Protein AF-A0A8T3M5Z3-F1 (afdb_monomer_lite)

Radius of gyration: 19.84 Å; chains: 1; bounding box: 44×37×46 Å

Secondary structure (DSSP, 8-state):
-HHHHHHHHHHHHHHHHH---SSHHHHHHHHHS-HHHHHHHHHHHHHHHHHHHHHHHHHHHHHHHHHH--BTTB-GGGSBPTTSSSBHHHHHHHHHHHHHHHHHHH-HHHHHHHHHHHHHHHHHH-

Structure (mmCIF, N/CA/C/O backbone):
data_AF-A0A8T3M5Z3-F1
#
_entry.id   AF-A0A8T3M5Z3-F1
#
loop_
_atom_site.group_PDB
_atom_site.id
_atom_site.type_symbol
_atom_site.label_atom_id
_atom_site.label_alt_id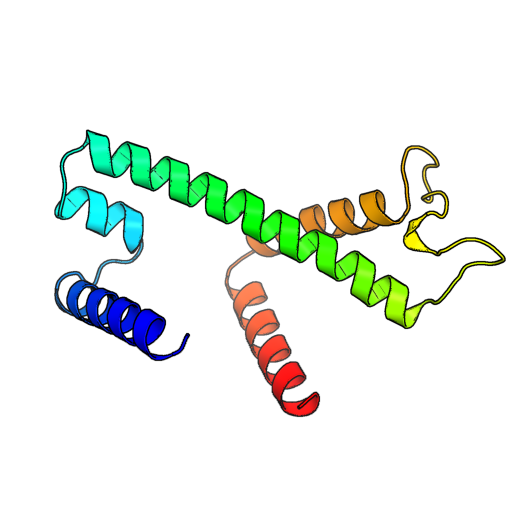
_atom_site.label_comp_id
_atom_site.label_asym_id
_atom_site.label_entity_id
_atom_site.label_seq_id
_atom_site.pdbx_PDB_ins_code
_atom_site.Cartn_x
_atom_site.Cartn_y
_atom_site.Cartn_z
_atom_site.occupancy
_atom_site.B_iso_or_equiv
_atom_site.auth_seq_id
_atom_site.auth_comp_id
_atom_site.auth_asym_id
_atom_site.auth_atom_id
_atom_site.pdbx_PDB_model_num
ATOM 1 N N . MET A 1 1 ? 10.457 -9.638 18.633 1.00 71.62 1 MET A N 1
ATOM 2 C CA . MET A 1 1 ? 9.365 -9.028 17.837 1.00 71.62 1 MET A CA 1
ATOM 3 C C . MET A 1 1 ? 8.010 -9.698 18.082 1.00 71.62 1 MET A C 1
ATOM 5 O O . MET A 1 1 ? 7.036 -8.977 18.241 1.00 71.62 1 MET A O 1
ATOM 9 N N . ILE A 1 2 ? 7.948 -11.029 18.227 1.00 87.19 2 ILE A N 1
ATOM 10 C CA . ILE A 1 2 ? 6.692 -11.786 18.415 1.00 87.19 2 ILE A CA 1
ATOM 11 C C . ILE A 1 2 ? 5.910 -11.376 19.676 1.00 87.19 2 ILE A C 1
ATOM 13 O O . ILE A 1 2 ? 4.720 -11.114 19.582 1.00 87.19 2 ILE A O 1
ATOM 17 N N . LEU A 1 3 ? 6.571 -11.242 20.834 1.00 89.75 3 LEU A N 1
ATOM 18 C CA . LEU A 1 3 ? 5.881 -10.977 22.109 1.00 89.75 3 LEU A CA 1
ATOM 19 C C . LEU A 1 3 ? 5.140 -9.625 22.141 1.00 89.75 3 LEU A C 1
ATOM 21 O O . LEU A 1 3 ? 4.066 -9.509 22.716 1.00 89.75 3 LEU A O 1
ATOM 25 N N . GLY A 1 4 ? 5.705 -8.594 21.507 1.00 87.75 4 GLY A N 1
ATOM 26 C CA . GLY A 1 4 ? 5.062 -7.280 21.423 1.00 87.75 4 GLY A CA 1
ATOM 27 C C . GLY A 1 4 ? 3.856 -7.287 20.481 1.00 87.75 4 GLY A C 1
ATOM 28 O O . GLY A 1 4 ? 2.810 -6.740 20.815 1.00 87.75 4 GLY A O 1
ATOM 29 N N . GLN A 1 5 ? 3.976 -7.952 19.328 1.00 89.75 5 GLN A N 1
ATOM 30 C CA . GLN A 1 5 ? 2.879 -8.074 18.365 1.00 89.75 5 GLN A CA 1
ATOM 31 C C . GLN A 1 5 ? 1.726 -8.924 18.908 1.00 89.75 5 GLN A C 1
ATOM 33 O O . GLN A 1 5 ? 0.571 -8.580 18.675 1.00 89.75 5 GLN A O 1
ATOM 38 N N . THR A 1 6 ? 2.011 -9.982 19.674 1.00 91.38 6 THR A N 1
ATOM 39 C CA . THR A 1 6 ? 0.962 -10.795 20.304 1.00 91.38 6 THR A CA 1
ATOM 40 C C . THR A 1 6 ? 0.211 -10.025 21.383 1.00 91.38 6 THR A C 1
ATOM 42 O O . THR A 1 6 ? -1.011 -10.116 21.430 1.00 91.38 6 THR A O 1
ATOM 45 N N . ILE A 1 7 ? 0.891 -9.211 22.199 1.00 92.75 7 ILE A N 1
ATOM 46 C CA . ILE A 1 7 ? 0.218 -8.333 23.173 1.00 92.75 7 ILE A CA 1
ATOM 47 C C . ILE A 1 7 ? -0.705 -7.339 22.455 1.00 92.75 7 ILE A C 1
ATOM 49 O O . ILE A 1 7 ? -1.861 -7.188 22.841 1.00 92.75 7 ILE A O 1
ATOM 53 N N . VAL A 1 8 ? -0.233 -6.707 21.374 1.00 87.88 8 VAL A N 1
ATOM 54 C CA . VAL A 1 8 ? -1.066 -5.806 20.557 1.00 87.88 8 VAL A CA 1
ATOM 55 C C . VAL A 1 8 ? -2.265 -6.554 19.958 1.00 87.88 8 VAL A C 1
ATOM 57 O O . VAL A 1 8 ? -3.385 -6.049 20.004 1.00 87.88 8 VAL A O 1
ATOM 60 N N . ALA A 1 9 ? -2.063 -7.773 19.453 1.00 87.75 9 ALA A N 1
ATOM 61 C CA . ALA A 1 9 ? -3.136 -8.603 18.912 1.00 87.75 9 ALA A CA 1
ATOM 62 C C . ALA A 1 9 ? -4.194 -8.967 19.969 1.00 87.75 9 ALA A C 1
ATOM 64 O O . ALA A 1 9 ? -5.383 -8.935 19.662 1.00 87.75 9 ALA A O 1
ATOM 65 N N . LEU A 1 10 ? -3.787 -9.253 21.212 1.00 88.81 10 LEU A N 1
ATOM 66 C CA . LEU A 1 10 ? -4.710 -9.529 22.319 1.00 88.81 10 LEU A CA 1
ATOM 67 C C . LEU A 1 10 ? -5.588 -8.315 22.651 1.00 88.81 10 LEU A C 1
ATOM 69 O O . LEU A 1 10 ? -6.797 -8.468 22.800 1.00 88.81 10 LEU A O 1
ATOM 73 N N . VAL A 1 11 ? -5.012 -7.109 22.676 1.00 86.00 11 VAL A N 1
ATOM 74 C CA . VAL A 1 11 ? -5.774 -5.863 22.886 1.00 86.00 11 VAL A CA 1
ATOM 75 C C . VAL A 1 11 ? -6.818 -5.664 21.782 1.00 86.00 11 VAL A C 1
ATOM 77 O O . VAL A 1 11 ? -7.970 -5.323 22.054 1.00 86.00 11 VAL A O 1
ATOM 80 N N . PHE A 1 12 ? -6.443 -5.909 20.524 1.00 82.88 12 PHE A N 1
ATOM 81 C CA . PHE A 1 12 ? -7.383 -5.836 19.404 1.00 82.88 12 PHE A CA 1
ATOM 82 C C . PHE A 1 12 ? -8.469 -6.917 19.463 1.00 82.88 12 PHE A C 1
ATOM 84 O O . PHE A 1 12 ? -9.616 -6.633 19.115 1.00 82.88 12 PHE A O 1
ATOM 91 N N . ALA A 1 13 ? -8.137 -8.126 19.923 1.00 84.69 13 ALA A N 1
ATOM 92 C CA . ALA A 1 13 ? -9.100 -9.208 20.106 1.00 84.69 13 ALA A CA 1
ATOM 93 C C . ALA A 1 13 ? -10.151 -8.870 21.180 1.00 84.69 13 ALA A C 1
ATOM 95 O O . ALA A 1 13 ? -11.338 -9.120 20.977 1.00 84.69 13 ALA A O 1
ATOM 96 N N . GLU A 1 14 ? -9.737 -8.243 22.284 1.00 85.06 14 GLU A N 1
ATOM 97 C CA . GLU A 1 14 ? -10.639 -7.765 23.339 1.00 85.06 14 GLU A CA 1
ATOM 98 C C . GLU A 1 14 ? -11.547 -6.625 22.848 1.00 85.06 14 GLU A C 1
ATOM 100 O O . GLU A 1 14 ? -12.756 -6.635 23.067 1.00 85.06 14 GLU A O 1
ATOM 105 N N . LEU A 1 15 ? -11.006 -5.664 22.096 1.00 77.69 15 LEU A N 1
ATOM 106 C CA . LEU A 1 15 ? -11.812 -4.591 21.500 1.00 77.69 15 LEU A CA 1
ATOM 107 C C . LEU A 1 15 ? -12.851 -5.123 20.498 1.00 77.69 15 LEU A C 1
ATOM 109 O O . LEU A 1 15 ? -13.990 -4.647 20.473 1.00 77.69 15 LEU A O 1
ATOM 113 N N . ALA A 1 16 ? -12.475 -6.116 19.689 1.00 78.12 16 ALA A N 1
ATOM 114 C CA . ALA A 1 16 ? -13.356 -6.720 18.694 1.00 78.12 16 ALA A CA 1
ATOM 115 C C . ALA A 1 16 ? -14.521 -7.507 19.322 1.00 78.12 16 ALA A C 1
ATOM 117 O O . ALA A 1 16 ? -15.610 -7.522 18.745 1.00 78.12 16 ALA A O 1
ATOM 118 N N . SER A 1 17 ? -14.328 -8.119 20.497 1.00 79.44 17 SER A N 1
ATOM 119 C CA . SER A 1 17 ? -15.393 -8.852 21.200 1.00 79.44 17 SER A CA 1
ATOM 120 C C . SER A 1 17 ? -16.462 -7.919 21.784 1.00 79.44 17 SER A C 1
ATOM 122 O O . SER A 1 17 ? -17.643 -8.265 21.795 1.00 79.44 17 SER A O 1
ATOM 124 N N . HIS A 1 18 ? -16.072 -6.713 22.208 1.00 74.88 18 HIS A N 1
ATOM 125 C CA . HIS A 1 18 ? -16.980 -5.719 22.786 1.00 74.88 18 HIS A CA 1
ATOM 126 C C . HIS A 1 18 ? -17.674 -4.818 21.750 1.00 74.88 18 HIS A C 1
ATOM 128 O O . HIS A 1 18 ? -18.792 -4.355 21.990 1.00 74.88 18 HIS A O 1
ATOM 134 N N . PHE A 1 19 ? -17.048 -4.554 20.598 1.00 68.50 19 PHE A N 1
ATOM 135 C CA . PHE A 1 19 ? -17.579 -3.635 19.584 1.00 68.50 19 PHE A CA 1
ATOM 136 C C . PHE A 1 19 ? -17.616 -4.265 18.181 1.00 68.50 19 PHE A C 1
ATOM 138 O O . PHE A 1 19 ? -16.774 -3.924 17.341 1.00 68.50 19 PHE A O 1
ATOM 145 N N . PRO A 1 20 ? -18.629 -5.103 17.869 1.00 60.47 20 PRO A N 1
ATOM 146 C CA . PRO A 1 20 ? -18.789 -5.731 16.557 1.00 60.47 20 PRO A CA 1
ATOM 147 C C . PRO A 1 20 ? -19.339 -4.728 15.525 1.00 60.47 20 PRO A C 1
ATOM 149 O O . PRO A 1 20 ? -20.462 -4.846 15.040 1.00 60.47 20 PRO A O 1
ATOM 152 N N . VAL A 1 21 ? -18.572 -3.678 15.219 1.00 58.75 21 VAL A N 1
ATOM 153 C CA . VAL A 1 21 ? -18.943 -2.624 14.263 1.00 58.75 21 VAL A CA 1
ATOM 154 C C . VAL A 1 21 ? -17.833 -2.457 13.229 1.00 58.75 21 VAL A C 1
ATOM 156 O O . VAL A 1 21 ? -16.669 -2.267 13.578 1.00 58.75 21 VAL A O 1
ATOM 159 N N . ALA A 1 22 ? -18.197 -2.497 11.945 1.00 51.09 22 ALA A N 1
ATOM 160 C CA . ALA A 1 22 ? -17.284 -2.229 10.836 1.00 51.09 22 ALA A CA 1
ATOM 161 C C . ALA A 1 22 ? -16.814 -0.755 10.847 1.00 51.09 22 ALA A C 1
ATOM 163 O O . ALA A 1 22 ? -17.618 0.158 11.037 1.00 51.09 22 ALA A O 1
ATOM 164 N N . GLY A 1 23 ? -15.508 -0.524 10.651 1.00 55.38 23 GLY A N 1
ATOM 165 C CA . GLY A 1 23 ? -14.851 0.794 10.785 1.00 55.38 23 GLY A CA 1
ATOM 166 C C . GLY A 1 23 ? -13.814 0.894 11.919 1.00 55.38 23 GLY A C 1
ATOM 167 O O . GLY A 1 23 ? -13.438 2.008 12.293 1.00 55.38 23 GLY A O 1
ATOM 168 N N . SER A 1 24 ? -13.416 -0.272 12.455 1.00 63.09 24 SER A N 1
ATOM 169 C CA . SER A 1 24 ? -12.545 -0.550 13.613 1.00 63.09 24 SER A CA 1
ATOM 170 C C . SER A 1 24 ? -12.003 0.680 14.347 1.00 63.09 24 SER A C 1
ATOM 172 O O . SER A 1 24 ? -12.618 1.151 15.295 1.00 63.09 24 SER A O 1
ATOM 174 N N . ILE A 1 25 ? -10.883 1.249 13.914 1.00 62.50 25 ILE A N 1
ATOM 175 C CA . ILE A 1 25 ? -10.096 2.179 14.732 1.00 62.50 25 ILE A CA 1
ATOM 176 C C . ILE A 1 25 ? -10.815 3.517 14.955 1.00 62.50 25 ILE A C 1
ATOM 178 O O . ILE A 1 25 ? -10.826 4.023 16.077 1.00 62.50 25 ILE A O 1
ATOM 182 N N . TYR A 1 26 ? -11.465 4.083 13.933 1.00 61.38 26 TYR A N 1
ATOM 183 C CA . TYR A 1 26 ? -12.153 5.374 14.072 1.00 61.38 26 TYR A CA 1
ATOM 184 C C . TYR A 1 26 ? -13.428 5.252 14.916 1.00 61.38 26 TYR A C 1
ATOM 186 O O . TYR A 1 26 ? -13.695 6.083 15.786 1.00 61.38 26 TYR A O 1
ATOM 194 N N . GLN A 1 27 ? -14.209 4.192 14.694 1.00 61.03 27 GLN A N 1
ATOM 195 C CA . GLN A 1 27 ? -15.444 3.955 15.444 1.00 61.03 27 GLN A CA 1
ATOM 196 C C . GLN A 1 27 ? -15.162 3.562 16.899 1.00 61.03 27 GLN A C 1
ATOM 198 O O . GLN A 1 27 ? -15.861 4.029 17.799 1.00 61.03 27 GLN A O 1
ATOM 203 N N . TRP A 1 28 ? -14.120 2.765 17.153 1.00 65.44 28 TRP A N 1
ATOM 204 C CA . TRP A 1 28 ? -13.702 2.415 18.510 1.00 65.44 28 TRP A CA 1
ATOM 205 C C . TRP A 1 28 ? -13.098 3.616 19.235 1.00 65.44 28 TRP A C 1
ATOM 207 O O . TRP A 1 28 ? -13.489 3.882 20.366 1.00 65.44 28 TRP A O 1
ATOM 217 N N . SER A 1 29 ? -12.250 4.420 18.581 1.00 62.53 29 SER A N 1
ATOM 218 C CA . SER A 1 29 ? -11.695 5.641 19.185 1.00 62.53 29 SER A CA 1
ATOM 219 C C . SER A 1 29 ? -12.786 6.653 19.546 1.00 62.53 29 SER A C 1
ATOM 221 O O . SER A 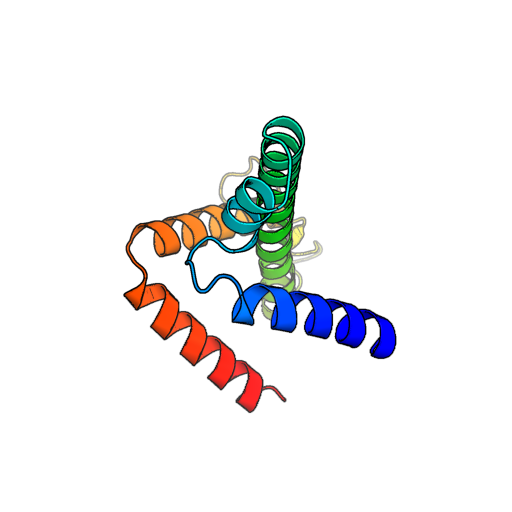1 29 ? -12.767 7.220 20.635 1.00 62.53 29 SER A O 1
ATOM 223 N N . LYS A 1 30 ? -13.799 6.827 18.689 1.00 62.31 30 LYS A N 1
ATOM 224 C CA . LYS A 1 30 ? -14.932 7.718 18.974 1.00 62.31 30 LYS A CA 1
ATOM 225 C C . LYS A 1 30 ? -15.811 7.233 20.136 1.00 62.31 30 LYS A C 1
ATOM 227 O O . LYS A 1 30 ? -16.439 8.061 20.787 1.00 62.31 30 LYS A O 1
ATOM 232 N N . ARG A 1 31 ? -15.893 5.918 20.376 1.00 64.38 31 ARG A N 1
ATOM 233 C CA . ARG A 1 31 ? -16.685 5.325 21.473 1.00 64.38 31 ARG A CA 1
ATOM 234 C C . ARG A 1 31 ? -15.916 5.225 22.789 1.00 64.38 31 ARG A C 1
ATOM 236 O O . ARG A 1 31 ? -16.524 5.349 23.843 1.00 64.38 31 ARG A O 1
ATOM 243 N N . LEU A 1 32 ? -14.608 4.999 22.721 1.00 63.38 32 LEU A N 1
ATOM 244 C CA . LEU A 1 32 ? -13.737 4.798 23.880 1.00 63.38 32 LEU A CA 1
ATOM 245 C C . LEU A 1 32 ? -13.090 6.107 24.368 1.00 63.38 32 LEU A C 1
ATOM 247 O O . LEU A 1 32 ? -12.523 6.145 25.455 1.00 63.38 32 LEU A O 1
ATOM 251 N N . SER A 1 33 ? -13.141 7.177 23.567 1.00 65.19 33 SER A N 1
ATOM 252 C CA . SER A 1 33 ? -12.415 8.421 23.823 1.00 65.19 33 SER A CA 1
ATOM 253 C C . SER A 1 33 ? -13.226 9.692 23.548 1.00 65.19 33 SER A C 1
ATOM 255 O O . SER A 1 33 ? -14.333 9.666 23.013 1.00 65.19 33 SER A O 1
ATOM 257 N N . ASN A 1 34 ? -12.636 10.840 23.893 1.00 69.69 34 ASN A N 1
ATOM 258 C CA . ASN A 1 34 ? -13.174 12.166 23.605 1.00 69.69 34 ASN A CA 1
ATOM 259 C C . ASN A 1 34 ? -13.067 12.511 22.110 1.00 69.69 34 ASN A C 1
ATOM 261 O O . ASN A 1 34 ? -12.132 12.103 21.417 1.00 69.69 34 ASN A O 1
ATOM 265 N N . ARG A 1 35 ? -13.988 13.358 21.625 1.00 69.56 35 ARG A N 1
ATOM 266 C CA . ARG A 1 35 ? -14.085 13.807 20.218 1.00 69.56 35 ARG A CA 1
ATOM 267 C C . ARG A 1 35 ? -12.749 14.289 19.630 1.00 69.56 35 ARG A C 1
ATOM 269 O O . ARG A 1 35 ? -12.485 14.056 18.455 1.00 69.56 35 ARG A O 1
ATOM 276 N N . THR A 1 36 ? -11.907 14.918 20.448 1.00 76.31 36 THR A N 1
ATOM 277 C CA . THR A 1 36 ? -10.575 15.410 20.069 1.00 76.31 36 THR A CA 1
ATOM 278 C C . THR A 1 36 ? -9.602 14.278 19.730 1.00 76.31 36 THR A C 1
ATOM 280 O O . THR A 1 36 ? -8.923 14.339 18.711 1.00 76.31 36 THR A O 1
ATOM 283 N N . LEU A 1 37 ? -9.559 13.210 20.531 1.00 73.00 37 LEU A N 1
ATOM 284 C CA . LEU A 1 37 ? -8.669 12.069 20.289 1.00 73.00 37 LEU A CA 1
ATOM 285 C C . LEU A 1 37 ? -9.146 11.224 19.098 1.00 73.00 37 LEU A C 1
ATOM 287 O O . LEU A 1 37 ? -8.323 10.775 18.303 1.00 73.00 37 LEU A O 1
ATOM 291 N N . GLY A 1 38 ? -10.462 11.100 18.895 1.00 72.44 38 GLY A N 1
ATOM 292 C CA . GLY A 1 38 ? -11.033 10.501 17.679 1.00 72.44 38 GLY A CA 1
ATOM 293 C C . GLY A 1 38 ? -10.664 11.253 16.390 1.00 72.44 38 GLY A C 1
ATOM 294 O O . GLY A 1 38 ? -10.486 10.650 15.335 1.00 72.44 38 GLY A O 1
ATOM 295 N N . TRP A 1 39 ? -10.506 12.577 16.467 1.00 76.62 39 TRP A N 1
ATOM 296 C CA . TRP A 1 39 ? -10.062 13.396 15.338 1.00 76.62 39 TRP A CA 1
ATOM 297 C C . TRP A 1 39 ? -8.580 13.188 15.016 1.00 76.62 39 TRP A C 1
ATOM 299 O O . TRP A 1 39 ? -8.237 12.923 13.865 1.00 76.62 39 TRP A O 1
ATOM 309 N N . PHE A 1 40 ? -7.705 13.245 16.026 1.00 82.44 40 PHE A N 1
ATOM 310 C CA . PHE A 1 40 ? -6.273 13.004 15.827 1.00 82.44 40 PHE A CA 1
ATOM 311 C C . PHE A 1 40 ? -6.000 11.591 15.310 1.00 82.44 40 PHE A C 1
ATOM 313 O O . PHE A 1 40 ? -5.269 11.429 14.337 1.00 82.44 40 PHE A O 1
ATOM 320 N N . THR A 1 41 ? -6.624 10.572 15.903 1.00 80.50 41 THR A N 1
ATOM 321 C CA . THR A 1 41 ? -6.473 9.180 15.448 1.00 80.50 41 THR A CA 1
ATOM 322 C C . THR A 1 41 ? -6.936 8.988 14.006 1.00 80.50 41 THR A C 1
ATOM 324 O O . THR A 1 41 ? -6.260 8.292 13.254 1.00 80.50 41 THR A O 1
ATOM 327 N N . GLY A 1 42 ? -8.020 9.649 13.584 1.00 80.00 42 GLY A N 1
ATOM 328 C CA . GLY A 1 42 ? -8.467 9.648 12.189 1.00 80.00 42 GLY A CA 1
ATOM 329 C C . GLY A 1 42 ? -7.421 10.218 11.224 1.00 80.00 42 GLY A C 1
ATOM 330 O O . GLY A 1 42 ? -7.138 9.600 10.199 1.00 80.00 42 GLY A O 1
ATOM 331 N N . TRP A 1 43 ? -6.796 11.347 11.569 1.00 85.81 43 TRP A N 1
ATOM 332 C CA . TRP A 1 43 ? -5.734 11.942 10.748 1.00 85.81 43 TRP A CA 1
ATOM 333 C C . TRP A 1 43 ? -4.479 11.083 10.677 1.00 85.81 43 TRP A C 1
ATOM 335 O O . TRP A 1 43 ? -3.943 10.882 9.589 1.00 85.81 43 TRP A O 1
ATOM 345 N N . PHE A 1 44 ? -4.023 10.548 11.811 1.00 87.69 44 PHE A N 1
ATOM 346 C CA . PHE A 1 44 ? -2.882 9.634 11.822 1.00 87.69 44 PHE A CA 1
ATOM 347 C C . PHE A 1 44 ? -3.168 8.377 11.006 1.00 87.69 44 PHE A C 1
ATOM 349 O O . PHE A 1 44 ? -2.311 7.946 10.243 1.00 87.69 44 PHE A O 1
ATOM 356 N N . TYR A 1 45 ? -4.379 7.825 11.110 1.00 85.25 45 TYR A N 1
ATOM 357 C CA . TYR A 1 45 ? -4.784 6.673 10.314 1.00 85.25 45 TYR A CA 1
ATOM 358 C C . TYR A 1 45 ? -4.789 6.987 8.814 1.00 85.25 45 TYR A C 1
ATOM 360 O O . TYR A 1 45 ? -4.266 6.204 8.027 1.00 85.25 45 TYR A O 1
ATOM 368 N N . PHE A 1 46 ? -5.318 8.148 8.416 1.00 87.25 46 PHE A N 1
ATOM 369 C CA . PHE A 1 46 ? -5.300 8.591 7.023 1.00 87.25 46 PHE A CA 1
ATOM 370 C C . PHE A 1 46 ? -3.870 8.702 6.478 1.00 87.25 46 PHE A C 1
ATOM 372 O O . PHE A 1 46 ? -3.554 8.091 5.461 1.00 87.25 46 PHE A O 1
ATOM 379 N N . TRP A 1 47 ? -2.984 9.417 7.176 1.00 92.06 47 TRP A N 1
ATOM 380 C CA . TRP A 1 47 ? -1.593 9.576 6.744 1.00 92.06 47 TRP A CA 1
ATOM 381 C C . TRP A 1 47 ? -0.822 8.260 6.735 1.00 92.06 47 TRP A C 1
ATOM 383 O O . TRP A 1 47 ? -0.069 8.011 5.797 1.00 92.06 47 TRP A O 1
ATOM 393 N N . ALA A 1 48 ? -1.041 7.401 7.732 1.00 90.88 48 ALA A N 1
ATOM 394 C CA . ALA A 1 48 ? -0.452 6.069 7.755 1.00 90.88 48 ALA A CA 1
ATOM 395 C C . ALA A 1 48 ? -0.845 5.284 6.497 1.00 90.88 48 ALA A C 1
ATOM 397 O O . ALA A 1 48 ? 0.030 4.756 5.821 1.00 90.88 48 ALA A O 1
ATOM 398 N N . GLN A 1 49 ? -2.128 5.290 6.124 1.00 88.62 49 GLN A N 1
ATOM 399 C CA . GLN A 1 49 ? -2.600 4.626 4.906 1.00 88.62 49 GLN A CA 1
ATOM 400 C C . GLN A 1 49 ? -1.996 5.229 3.632 1.00 88.62 49 GLN A C 1
ATOM 402 O O . GLN A 1 49 ? -1.552 4.483 2.763 1.00 88.62 49 GLN A O 1
ATOM 407 N N . VAL A 1 50 ? -1.912 6.560 3.527 1.00 91.56 50 VAL A N 1
ATOM 408 C CA . VAL A 1 50 ? -1.275 7.231 2.376 1.00 91.56 50 VAL A CA 1
ATOM 409 C C . VAL A 1 50 ? 0.183 6.791 2.219 1.00 91.56 50 VAL A C 1
ATOM 411 O O . VAL A 1 50 ? 0.608 6.431 1.119 1.00 91.56 50 VAL A O 1
ATOM 414 N N . VAL A 1 51 ? 0.945 6.768 3.316 1.00 93.38 51 VAL A N 1
ATOM 415 C CA . VAL A 1 51 ? 2.349 6.334 3.305 1.00 93.38 51 VAL A CA 1
ATOM 416 C C . VAL A 1 51 ? 2.460 4.849 2.967 1.00 93.38 51 VAL A C 1
ATOM 418 O O . VAL A 1 51 ? 3.286 4.484 2.135 1.00 93.38 51 VAL A O 1
ATOM 421 N N . THR A 1 52 ? 1.616 3.994 3.550 1.00 93.25 52 THR A N 1
ATOM 422 C CA . THR A 1 52 ? 1.614 2.551 3.273 1.00 93.25 52 THR A CA 1
ATOM 423 C C . THR A 1 52 ? 1.350 2.259 1.798 1.00 93.25 52 THR A C 1
ATOM 425 O O . THR A 1 52 ? 2.112 1.514 1.188 1.00 93.25 52 THR A O 1
ATOM 428 N N . VAL A 1 53 ? 0.325 2.870 1.197 1.00 92.06 53 VAL A N 1
ATOM 429 C CA . VAL A 1 53 ? 0.003 2.656 -0.225 1.00 92.06 53 VAL A CA 1
ATOM 430 C C . VAL A 1 53 ? 1.139 3.144 -1.125 1.00 92.06 53 VAL A C 1
ATOM 432 O O . VAL A 1 53 ? 1.526 2.448 -2.061 1.00 92.06 53 VAL A O 1
ATOM 435 N N . THR A 1 54 ? 1.725 4.302 -0.811 1.00 92.12 54 THR A N 1
ATOM 436 C CA . THR A 1 54 ? 2.854 4.852 -1.578 1.00 92.12 54 THR A CA 1
ATOM 437 C C . THR A 1 54 ? 4.089 3.953 -1.488 1.00 92.12 54 THR A C 1
ATOM 439 O O . THR A 1 54 ? 4.734 3.691 -2.501 1.00 92.12 54 THR A O 1
ATOM 442 N N . ALA A 1 55 ? 4.398 3.430 -0.298 1.00 93.50 55 ALA A N 1
ATOM 443 C CA . ALA A 1 55 ? 5.517 2.513 -0.097 1.00 93.50 55 ALA A CA 1
ATOM 444 C C . ALA A 1 55 ? 5.350 1.221 -0.911 1.00 93.50 55 ALA A C 1
ATOM 446 O O . ALA A 1 55 ? 6.294 0.781 -1.562 1.00 93.50 55 ALA A O 1
ATOM 447 N N . VAL A 1 56 ? 4.144 0.643 -0.932 1.00 92.75 56 VAL A N 1
ATOM 448 C CA . VAL A 1 56 ? 3.851 -0.551 -1.741 1.00 92.75 56 VAL A CA 1
ATOM 449 C C . VAL A 1 56 ? 3.989 -0.256 -3.236 1.00 92.75 56 VAL A C 1
ATOM 451 O O . VAL A 1 56 ? 4.584 -1.053 -3.957 1.00 92.75 56 VAL A O 1
ATOM 454 N N . ALA A 1 57 ? 3.504 0.897 -3.707 1.00 93.62 57 ALA A N 1
ATOM 455 C CA . ALA A 1 57 ? 3.619 1.283 -5.115 1.00 93.62 57 ALA A CA 1
ATOM 456 C C . ALA A 1 57 ? 5.084 1.406 -5.575 1.00 93.62 57 ALA A C 1
ATOM 458 O O . ALA A 1 57 ? 5.422 0.979 -6.675 1.00 93.62 57 ALA A O 1
ATOM 459 N N . VAL A 1 58 ? 5.958 1.924 -4.710 1.00 92.94 58 VAL A N 1
ATOM 460 C CA . VAL A 1 58 ? 7.404 2.009 -4.959 1.00 92.94 58 VAL A CA 1
ATOM 461 C C . VAL A 1 58 ? 8.061 0.627 -5.047 1.00 92.94 58 VAL A C 1
ATOM 463 O O . VAL A 1 58 ? 8.925 0.409 -5.894 1.00 92.94 58 VAL A O 1
ATOM 466 N N . ILE A 1 59 ? 7.645 -0.332 -4.214 1.00 93.12 59 ILE A N 1
ATOM 467 C CA . ILE A 1 59 ? 8.206 -1.695 -4.228 1.00 93.12 59 ILE A CA 1
ATOM 468 C C . ILE A 1 59 ? 7.986 -2.382 -5.581 1.00 93.12 59 ILE A C 1
ATOM 470 O O . ILE A 1 59 ? 8.865 -3.101 -6.053 1.00 93.12 59 ILE A O 1
ATOM 474 N N . VAL A 1 60 ? 6.860 -2.117 -6.248 1.00 92.31 60 VAL A N 1
ATOM 475 C CA . VAL A 1 60 ? 6.572 -2.679 -7.578 1.00 92.31 60 VAL A CA 1
ATOM 476 C C . VAL A 1 60 ? 7.627 -2.275 -8.611 1.00 92.31 60 VAL A C 1
ATOM 478 O O . VAL A 1 60 ? 7.993 -3.099 -9.447 1.00 92.31 60 VAL A O 1
ATOM 481 N N . ALA A 1 61 ? 8.180 -1.061 -8.525 1.00 91.00 61 ALA A N 1
ATOM 482 C CA . ALA A 1 61 ? 9.259 -0.638 -9.414 1.00 91.00 61 ALA A CA 1
ATOM 483 C C . ALA A 1 61 ? 10.505 -1.526 -9.260 1.00 91.00 61 ALA A C 1
ATOM 485 O O . ALA A 1 61 ? 11.059 -1.977 -10.259 1.00 91.00 61 ALA A O 1
ATOM 486 N N . PHE A 1 62 ? 10.887 -1.863 -8.026 1.00 91.00 62 PHE A N 1
ATOM 487 C CA . PHE A 1 62 ? 12.011 -2.768 -7.762 1.00 91.00 62 PHE A CA 1
ATOM 488 C C . PHE A 1 62 ? 11.748 -4.205 -8.227 1.00 91.00 62 PHE A C 1
ATOM 490 O O . PHE A 1 62 ? 12.664 -4.875 -8.696 1.00 91.00 62 PHE A O 1
ATOM 497 N N . VAL A 1 63 ? 10.505 -4.688 -8.136 1.00 90.44 63 VAL A N 1
ATOM 498 C CA . VAL A 1 63 ? 10.143 -6.013 -8.669 1.00 90.44 63 VAL A CA 1
ATOM 499 C C . VAL A 1 63 ? 10.305 -6.047 -10.190 1.00 90.44 63 VAL A C 1
ATOM 501 O O . VAL A 1 63 ? 10.845 -7.011 -10.725 1.00 90.44 63 VAL A O 1
ATOM 504 N N . ILE A 1 64 ? 9.876 -4.991 -10.887 1.00 88.81 64 ILE A N 1
ATOM 505 C CA . ILE A 1 64 ? 10.019 -4.888 -12.346 1.00 88.81 64 ILE A CA 1
ATOM 506 C C . ILE A 1 64 ? 11.496 -4.781 -12.740 1.00 88.81 64 ILE A C 1
ATOM 508 O O . ILE A 1 64 ? 11.916 -5.458 -13.677 1.00 88.81 64 ILE A O 1
ATOM 512 N N . ASP A 1 65 ? 12.288 -4.002 -12.003 1.00 89.50 65 ASP A N 1
ATOM 513 C CA . ASP A 1 65 ? 13.741 -3.905 -12.191 1.00 89.50 65 ASP A CA 1
ATOM 514 C C . ASP A 1 65 ? 14.423 -5.281 -12.091 1.00 89.50 65 ASP A C 1
ATOM 516 O O . ASP A 1 65 ? 15.215 -5.651 -12.958 1.00 89.50 65 ASP A O 1
ATOM 520 N N . GLY A 1 66 ? 14.018 -6.097 -11.109 1.00 85.88 66 GLY A N 1
ATOM 521 C CA . GLY A 1 66 ? 14.512 -7.465 -10.938 1.00 85.88 66 GLY A CA 1
ATOM 522 C C . GLY A 1 66 ? 14.181 -8.424 -12.090 1.00 85.88 66 GLY A C 1
ATOM 523 O O . GLY A 1 66 ? 14.878 -9.422 -12.261 1.00 85.88 66 GLY A O 1
ATOM 524 N N . ILE A 1 67 ? 13.147 -8.136 -12.889 1.00 86.62 67 ILE A N 1
ATOM 525 C CA . ILE A 1 67 ? 12.750 -8.945 -14.055 1.00 86.62 67 ILE A CA 1
ATOM 526 C C . ILE A 1 67 ? 13.408 -8.424 -15.339 1.00 86.62 67 ILE A C 1
ATOM 528 O O . ILE A 1 67 ? 13.808 -9.216 -16.192 1.00 86.62 67 ILE A O 1
ATOM 532 N N . HIS A 1 68 ? 13.490 -7.103 -15.501 1.00 82.25 68 HIS A N 1
ATOM 533 C CA . HIS A 1 68 ? 13.925 -6.468 -16.745 1.00 82.25 68 HIS A CA 1
ATOM 534 C C . HIS A 1 68 ? 15.456 -6.408 -16.873 1.00 82.25 68 HIS A C 1
ATOM 536 O O . HIS A 1 68 ? 15.986 -6.512 -17.980 1.00 82.25 68 HIS A O 1
ATOM 542 N N . GLY A 1 69 ? 16.165 -6.270 -15.747 1.00 73.88 69 GLY A N 1
ATOM 543 C CA . GLY A 1 69 ? 17.606 -6.032 -15.728 1.00 73.88 69 GLY A CA 1
ATOM 544 C C . GLY A 1 69 ? 18.002 -4.659 -16.302 1.00 73.88 69 GLY A C 1
ATOM 545 O O . GLY A 1 69 ? 17.141 -3.875 -16.713 1.00 73.88 69 GLY A O 1
ATOM 546 N N . PRO A 1 70 ? 19.309 -4.334 -16.329 1.00 76.56 70 PRO A N 1
ATOM 547 C CA . PRO A 1 70 ? 19.803 -3.050 -16.830 1.00 76.56 70 PRO A CA 1
ATOM 548 C C . PRO A 1 70 ? 19.454 -2.817 -18.305 1.00 76.56 70 PRO A C 1
ATOM 550 O O . PRO A 1 70 ? 19.454 -3.750 -19.110 1.00 76.56 70 PRO A O 1
ATOM 553 N N . VAL A 1 71 ? 19.219 -1.557 -18.683 1.00 75.75 71 VAL A N 1
ATOM 554 C CA . VAL A 1 71 ? 18.981 -1.165 -20.081 1.00 75.75 71 VAL A CA 1
ATOM 555 C C . VAL A 1 71 ? 20.221 -0.449 -20.603 1.00 75.75 71 VAL A C 1
ATOM 557 O O . VAL A 1 71 ? 20.415 0.744 -20.380 1.00 75.75 71 VAL A O 1
ATOM 560 N N . GLY A 1 72 ? 21.082 -1.193 -21.300 1.00 77.56 72 GLY A N 1
ATOM 561 C CA . GLY A 1 72 ? 22.398 -0.697 -21.710 1.00 77.56 72 GLY A CA 1
ATOM 562 C C . GLY A 1 72 ? 23.327 -0.538 -20.505 1.00 77.56 72 GLY A C 1
ATOM 563 O O . GLY A 1 72 ? 23.417 -1.444 -19.680 1.00 77.56 72 GLY A O 1
ATOM 564 N N . ASP A 1 73 ? 23.992 0.614 -20.397 1.00 77.88 73 ASP A N 1
ATOM 565 C CA . ASP A 1 73 ? 24.934 0.914 -19.307 1.00 77.88 73 ASP A CA 1
ATOM 566 C C . ASP A 1 73 ? 24.274 1.577 -18.084 1.00 77.88 73 ASP A C 1
ATOM 568 O O . ASP A 1 73 ? 24.950 1.863 -17.094 1.00 77.88 73 ASP A O 1
ATOM 572 N N . VAL A 1 74 ? 22.962 1.843 -18.136 1.00 80.06 74 VAL A N 1
ATOM 573 C CA . VAL A 1 74 ? 22.230 2.499 -17.043 1.00 80.06 74 VAL A CA 1
ATOM 574 C C . VAL A 1 74 ? 21.326 1.515 -16.292 1.00 80.06 74 VAL A C 1
ATOM 576 O O . VAL A 1 74 ? 20.702 0.644 -16.913 1.00 80.06 74 VAL A O 1
ATOM 579 N N . PRO A 1 75 ? 21.203 1.651 -14.956 1.00 83.12 75 PRO A N 1
ATOM 580 C CA . PRO A 1 75 ? 20.155 0.973 -14.200 1.00 83.12 75 PRO A CA 1
ATOM 581 C C . PRO A 1 75 ? 18.780 1.308 -14.790 1.00 83.12 75 PRO A C 1
ATOM 583 O O . PRO A 1 75 ? 18.500 2.467 -15.099 1.00 83.12 75 PRO A O 1
ATOM 586 N N . PHE A 1 76 ? 17.909 0.310 -14.949 1.00 85.06 76 PHE A N 1
ATOM 587 C CA . PHE A 1 76 ? 16.606 0.496 -15.599 1.00 85.06 76 PHE A CA 1
ATOM 588 C C . PHE A 1 76 ? 15.750 1.549 -14.885 1.00 85.06 76 PHE A C 1
ATOM 590 O O . PHE A 1 76 ? 15.127 2.384 -15.536 1.00 85.06 76 PHE A O 1
ATOM 597 N N . LEU A 1 77 ? 15.780 1.577 -13.554 1.00 87.06 77 LEU A N 1
ATOM 598 C CA . LEU A 1 77 ? 15.054 2.559 -12.746 1.00 87.06 77 LEU A CA 1
ATOM 599 C C . LEU A 1 77 ? 15.509 4.015 -12.940 1.00 87.06 77 LEU A C 1
ATOM 601 O O . LEU A 1 77 ? 14.681 4.920 -12.793 1.00 87.06 77 LEU A O 1
ATOM 605 N N . ASP A 1 78 ? 16.771 4.229 -13.318 1.00 85.50 78 ASP A N 1
ATOM 606 C CA . ASP A 1 78 ? 17.349 5.549 -13.610 1.00 85.50 78 ASP A CA 1
ATOM 607 C C . ASP A 1 78 ? 17.241 5.925 -15.095 1.00 85.50 78 ASP A C 1
ATOM 609 O O . ASP A 1 78 ? 17.577 7.044 -15.489 1.00 85.50 78 ASP A O 1
ATOM 613 N N . SER A 1 79 ? 16.755 5.005 -15.933 1.00 84.38 79 SER A N 1
ATOM 614 C CA . SER A 1 79 ? 16.527 5.274 -17.348 1.00 84.38 79 SER A CA 1
ATOM 615 C C . SER A 1 79 ? 15.403 6.310 -17.554 1.00 84.38 79 SER A C 1
ATOM 617 O O . SER A 1 79 ? 14.501 6.435 -16.711 1.00 84.38 79 SER A O 1
ATOM 619 N N . PRO A 1 80 ? 15.441 7.078 -18.662 1.00 84.38 80 PRO A N 1
ATOM 620 C CA . PRO A 1 80 ? 14.372 8.012 -18.997 1.00 84.38 80 PRO A CA 1
ATOM 621 C C . PRO A 1 80 ? 13.033 7.291 -19.160 1.00 84.38 80 PRO A C 1
ATOM 623 O O . PRO A 1 80 ? 12.950 6.255 -19.823 1.00 84.38 80 PRO A O 1
ATOM 626 N N . ASP A 1 81 ? 11.972 7.856 -18.588 1.00 86.00 81 ASP A N 1
ATOM 627 C CA . ASP A 1 81 ? 10.621 7.347 -18.806 1.00 86.00 81 ASP A CA 1
ATOM 628 C C . ASP A 1 81 ? 10.121 7.649 -20.243 1.00 86.00 81 ASP A C 1
ATOM 630 O O . AS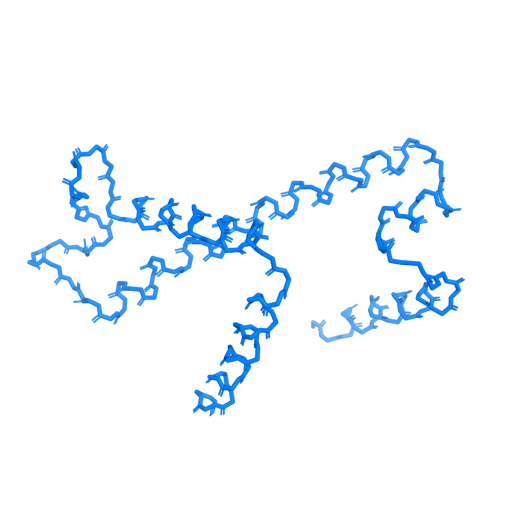P A 1 81 ? 10.676 8.524 -20.914 1.00 86.00 81 ASP A O 1
ATOM 634 N N . PRO A 1 82 ? 9.052 6.989 -20.735 1.00 81.69 82 PRO A N 1
ATOM 635 C CA . PRO A 1 82 ? 8.537 7.193 -22.096 1.00 81.69 82 PRO A CA 1
ATOM 636 C C . PRO A 1 82 ? 8.129 8.636 -22.433 1.00 81.69 82 PRO A C 1
ATOM 638 O O . PRO A 1 82 ? 8.076 9.001 -23.606 1.00 81.69 82 PRO A O 1
ATOM 641 N N . THR A 1 83 ? 7.812 9.453 -21.425 1.00 81.69 83 THR A N 1
ATOM 642 C CA . THR A 1 83 ? 7.473 10.875 -21.578 1.00 81.69 83 THR A CA 1
ATOM 643 C C . THR A 1 83 ? 8.687 11.798 -21.443 1.00 81.69 83 THR A C 1
ATOM 645 O O . THR A 1 83 ? 8.608 12.958 -21.841 1.00 81.69 83 THR A O 1
ATOM 648 N N . GLY A 1 84 ? 9.816 11.294 -20.928 1.00 78.88 84 GLY A N 1
ATOM 649 C CA . GLY A 1 84 ? 11.066 12.036 -20.743 1.00 78.88 84 GLY A CA 1
ATOM 650 C C . GLY A 1 84 ? 11.003 13.140 -19.682 1.00 78.88 84 GLY A C 1
ATOM 651 O O . GLY A 1 84 ? 11.865 14.017 -19.667 1.00 78.88 84 GLY A O 1
ATOM 652 N N . ILE A 1 85 ? 9.979 13.134 -18.825 1.00 81.19 85 ILE A N 1
ATOM 653 C CA . ILE A 1 85 ? 9.746 14.166 -17.802 1.00 81.19 85 ILE A CA 1
ATOM 654 C C . ILE A 1 85 ? 10.376 13.751 -16.462 1.00 81.19 85 ILE A C 1
ATOM 656 O O . ILE A 1 85 ? 10.780 14.601 -15.669 1.00 81.19 85 ILE A O 1
ATOM 660 N N . THR A 1 86 ? 10.455 12.447 -16.197 1.00 87.38 86 THR A N 1
ATOM 661 C CA . THR A 1 86 ? 10.847 11.845 -14.917 1.00 87.38 86 THR A CA 1
ATOM 662 C C . THR A 1 86 ? 11.728 10.601 -15.120 1.00 87.38 86 THR A C 1
ATOM 664 O O . THR A 1 86 ? 12.125 10.261 -16.233 1.00 87.38 86 THR A O 1
ATOM 667 N N . THR A 1 87 ? 12.070 9.915 -14.027 1.00 89.00 87 THR A N 1
ATOM 668 C CA . THR A 1 87 ? 12.750 8.612 -14.067 1.00 89.00 87 THR A CA 1
ATOM 669 C C . THR A 1 87 ? 11.752 7.468 -14.217 1.00 89.00 87 THR A C 1
ATOM 671 O O . THR A 1 87 ? 10.612 7.560 -13.745 1.00 89.00 87 THR A O 1
ATOM 674 N N . MET A 1 88 ? 12.198 6.351 -14.799 1.00 88.81 88 MET A N 1
ATOM 675 C CA . MET A 1 88 ? 11.400 5.128 -14.915 1.00 88.81 88 MET A CA 1
ATOM 676 C C . MET A 1 88 ? 10.854 4.661 -13.555 1.00 88.81 88 MET A C 1
ATOM 678 O O . MET A 1 88 ? 9.692 4.266 -13.452 1.00 88.81 88 MET A O 1
ATOM 682 N N . PHE A 1 89 ? 11.644 4.802 -12.484 1.00 90.38 89 PHE A N 1
ATOM 683 C CA . PHE A 1 89 ? 11.201 4.553 -11.109 1.00 90.38 89 PHE A CA 1
ATOM 684 C C . PHE A 1 89 ? 9.936 5.333 -10.728 1.00 90.38 89 PHE A C 1
ATOM 686 O O . PHE A 1 89 ? 8.960 4.762 -10.229 1.00 90.38 89 PHE A O 1
ATOM 693 N N . THR A 1 90 ? 9.944 6.646 -10.967 1.00 90.62 90 THR A N 1
ATOM 694 C CA . THR A 1 90 ? 8.832 7.533 -10.606 1.00 90.62 90 THR A CA 1
ATOM 695 C C . THR A 1 90 ? 7.611 7.227 -11.464 1.00 90.62 90 THR A C 1
ATOM 697 O O . THR A 1 90 ? 6.497 7.135 -10.948 1.00 90.62 90 THR A O 1
ATOM 700 N N . PHE A 1 91 ? 7.829 7.000 -12.759 1.00 91.69 91 PHE A N 1
ATOM 701 C CA . PHE A 1 91 ? 6.776 6.661 -13.706 1.00 91.69 91 PHE A CA 1
ATOM 702 C C . PHE A 1 91 ? 6.048 5.369 -13.318 1.00 91.69 91 PHE A C 1
ATOM 704 O O . PHE A 1 91 ? 4.823 5.366 -13.196 1.00 91.69 91 PHE A O 1
ATOM 711 N N . ILE A 1 92 ? 6.786 4.288 -13.046 1.00 91.88 92 ILE A N 1
ATOM 712 C CA . ILE A 1 92 ? 6.209 2.997 -12.649 1.00 91.88 92 ILE A CA 1
ATOM 713 C C . ILE A 1 92 ? 5.477 3.109 -11.309 1.00 91.88 92 ILE A C 1
ATOM 715 O O . ILE A 1 92 ? 4.367 2.590 -11.167 1.00 91.88 92 ILE A O 1
ATOM 719 N N . SER A 1 93 ? 6.065 3.807 -10.335 1.00 93.25 93 SER A N 1
ATOM 720 C CA . SER A 1 93 ? 5.451 3.999 -9.015 1.00 93.25 93 SER A CA 1
ATOM 721 C C . SER A 1 93 ? 4.120 4.752 -9.124 1.00 93.25 93 SER A C 1
ATOM 723 O O . SER A 1 93 ? 3.112 4.331 -8.553 1.00 93.25 93 SER A O 1
ATOM 725 N N . LEU A 1 94 ? 4.078 5.834 -9.912 1.00 93.19 94 LEU A N 1
ATOM 726 C CA . LEU A 1 94 ? 2.858 6.608 -10.154 1.00 93.19 94 LEU A CA 1
ATOM 727 C C . LEU A 1 94 ? 1.817 5.810 -10.941 1.00 93.19 94 LEU A C 1
ATOM 729 O O . LEU A 1 94 ? 0.646 5.800 -10.561 1.00 93.19 94 LEU A O 1
ATOM 733 N N . ALA A 1 95 ? 2.230 5.107 -11.998 1.00 92.94 95 ALA A N 1
ATOM 734 C CA . ALA A 1 95 ? 1.341 4.252 -12.778 1.00 92.94 95 ALA A CA 1
ATOM 735 C C . ALA A 1 95 ? 0.701 3.170 -11.896 1.00 92.94 95 ALA A C 1
ATOM 737 O O . ALA A 1 95 ? -0.513 2.977 -11.930 1.00 92.94 95 ALA A O 1
ATOM 738 N N . THR A 1 96 ? 1.494 2.529 -11.035 1.00 93.62 96 THR A N 1
ATOM 739 C CA . THR A 1 96 ? 1.019 1.523 -10.076 1.00 93.62 96 THR A CA 1
ATOM 740 C C . THR A 1 96 ? -0.000 2.112 -9.103 1.00 93.62 96 THR A C 1
ATOM 742 O O . THR A 1 96 ? -1.039 1.497 -8.851 1.00 93.62 96 THR A O 1
ATOM 745 N N . LEU A 1 97 ? 0.249 3.318 -8.582 1.00 93.88 97 LEU A N 1
ATOM 746 C CA . LEU A 1 97 ? -0.664 4.008 -7.667 1.00 93.88 97 LEU A CA 1
ATOM 747 C C . LEU A 1 97 ? -2.000 4.330 -8.354 1.00 93.88 97 LEU A C 1
ATOM 749 O O . LEU A 1 97 ? -3.066 4.060 -7.798 1.00 93.88 97 LEU A O 1
ATOM 753 N N . VAL A 1 98 ? -1.963 4.831 -9.592 1.00 93.06 98 VAL A N 1
ATOM 754 C CA . VAL A 1 98 ? -3.172 5.105 -10.385 1.00 93.06 98 VAL A CA 1
ATOM 755 C C . VAL A 1 98 ? -3.955 3.819 -10.640 1.00 93.06 98 VAL A C 1
ATOM 757 O O . VAL A 1 98 ? -5.152 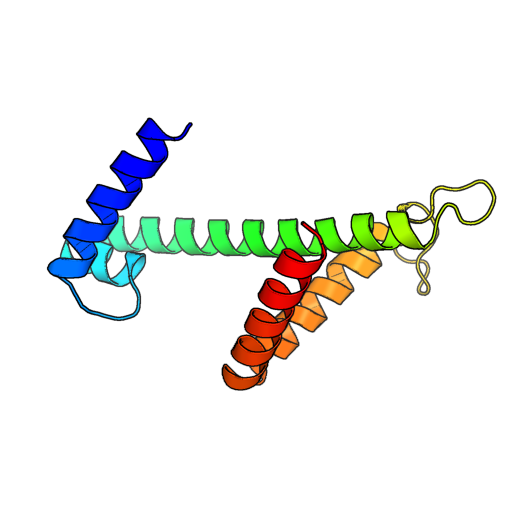3.776 -10.365 1.00 93.06 98 VAL A O 1
ATOM 760 N N . VAL A 1 99 ? -3.290 2.756 -11.097 1.00 91.75 99 VAL A N 1
ATOM 761 C CA . VAL A 1 99 ? -3.929 1.466 -11.398 1.00 91.75 99 VAL A CA 1
ATOM 762 C C . VAL A 1 99 ? -4.573 0.864 -10.150 1.00 91.75 99 VAL A C 1
ATOM 764 O O . VAL A 1 99 ? -5.751 0.513 -10.175 1.00 91.75 99 VAL A O 1
ATOM 767 N N . THR A 1 100 ? -3.843 0.786 -9.037 1.00 89.75 100 THR A N 1
ATOM 768 C CA . THR A 1 100 ? -4.378 0.238 -7.778 1.00 89.75 100 THR A CA 1
ATOM 769 C C . THR A 1 100 ? -5.532 1.074 -7.231 1.00 89.75 100 THR A C 1
ATOM 771 O O . THR A 1 100 ? -6.535 0.517 -6.787 1.00 89.75 100 THR A O 1
ATOM 774 N N . THR A 1 101 ? -5.457 2.403 -7.315 1.00 90.06 101 THR A N 1
ATOM 775 C CA . THR A 1 101 ? -6.569 3.290 -6.933 1.00 90.06 101 THR A CA 1
ATOM 776 C C . THR A 1 101 ? -7.797 3.054 -7.809 1.00 90.06 101 THR A C 1
ATOM 778 O O . THR A 1 101 ? -8.917 2.976 -7.304 1.00 90.06 101 THR A O 1
ATOM 781 N N . MET A 1 102 ? -7.598 2.878 -9.114 1.00 89.31 102 MET A N 1
ATOM 782 C CA . MET A 1 102 ? -8.671 2.627 -10.070 1.00 89.31 102 MET A CA 1
ATOM 783 C C . MET A 1 102 ? -9.354 1.276 -9.809 1.00 89.31 102 MET A C 1
ATOM 785 O O . MET A 1 102 ? -10.579 1.204 -9.739 1.00 89.31 102 MET A O 1
ATOM 789 N N . ILE A 1 103 ? -8.571 0.219 -9.573 1.00 86.94 103 ILE A N 1
ATOM 790 C CA . ILE A 1 103 ? -9.078 -1.107 -9.186 1.00 86.94 103 ILE A CA 1
ATOM 791 C C . ILE A 1 103 ? -9.902 -1.010 -7.897 1.00 86.94 103 ILE A C 1
ATOM 793 O O . ILE A 1 103 ? -11.009 -1.547 -7.830 1.00 86.94 103 ILE A O 1
ATOM 797 N N . ASN A 1 104 ? -9.398 -0.283 -6.895 1.00 85.44 104 ASN A N 1
ATOM 798 C CA . ASN A 1 104 ? -10.111 -0.065 -5.638 1.00 85.44 104 ASN A CA 1
ATOM 799 C C . ASN A 1 104 ? -11.433 0.699 -5.832 1.00 85.44 104 ASN A C 1
ATOM 801 O O . ASN A 1 104 ? -12.397 0.430 -5.116 1.00 85.44 104 ASN A O 1
ATOM 805 N N . ALA A 1 105 ? -11.515 1.603 -6.813 1.00 85.94 105 ALA A N 1
AT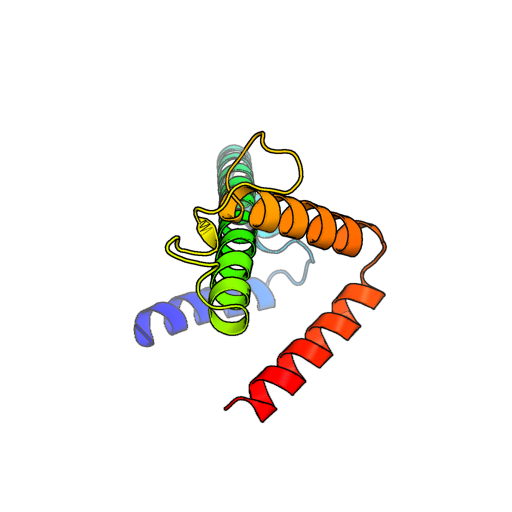OM 806 C CA . ALA A 1 105 ? -12.736 2.345 -7.122 1.00 85.94 105 ALA A CA 1
ATOM 807 C C . ALA A 1 105 ? -13.811 1.498 -7.836 1.00 85.94 105 ALA A C 1
ATOM 809 O O . ALA A 1 105 ? -15.001 1.741 -7.642 1.00 85.94 105 ALA A O 1
ATOM 810 N N . PHE A 1 106 ? -13.426 0.498 -8.640 1.00 82.38 106 PHE A N 1
ATOM 811 C CA . PHE A 1 106 ? -14.369 -0.288 -9.454 1.00 82.38 106 PHE A CA 1
ATOM 812 C C . PHE A 1 106 ? -15.131 -1.385 -8.699 1.00 82.38 106 PHE A C 1
ATOM 814 O O . PHE A 1 106 ? -16.185 -1.822 -9.165 1.00 82.38 106 PHE A O 1
ATOM 821 N N . GLY A 1 107 ? -14.661 -1.807 -7.522 1.00 71.44 107 GLY A N 1
ATOM 822 C CA . GLY A 1 107 ? -15.497 -2.547 -6.576 1.00 71.44 107 GLY A CA 1
ATOM 823 C C . GLY A 1 107 ? -14.820 -3.697 -5.835 1.00 71.44 107 GLY A C 1
ATOM 824 O O . GLY A 1 107 ? -13.912 -4.370 -6.318 1.00 71.44 107 GLY A O 1
ATOM 825 N N . VAL A 1 108 ? -15.367 -3.983 -4.652 1.00 74.62 108 VAL A N 1
ATOM 826 C CA . VAL A 1 108 ? -14.862 -4.967 -3.676 1.00 74.62 108 VAL A CA 1
ATOM 827 C C . VAL A 1 108 ? -14.760 -6.408 -4.193 1.00 74.62 108 VAL A C 1
ATOM 829 O O . VAL A 1 108 ? -13.985 -7.193 -3.653 1.00 74.62 108 VAL A O 1
ATOM 832 N N . ARG A 1 109 ? -15.503 -6.773 -5.248 1.00 80.81 109 ARG A N 1
ATOM 833 C CA . ARG A 1 109 ? -15.443 -8.123 -5.838 1.00 80.81 109 ARG A CA 1
ATOM 834 C C . ARG A 1 109 ? -14.131 -8.377 -6.576 1.00 80.81 109 ARG A C 1
ATOM 836 O O . ARG A 1 109 ? -13.568 -9.456 -6.441 1.00 80.81 109 ARG A O 1
ATOM 843 N N . LEU A 1 110 ? -13.632 -7.389 -7.323 1.00 79.25 110 LEU A N 1
ATOM 844 C CA . LEU A 1 110 ? -12.341 -7.506 -8.009 1.00 79.25 110 LEU A CA 1
ATOM 845 C C . LEU A 1 110 ? -11.206 -7.606 -6.990 1.00 79.25 110 LEU A C 1
ATOM 847 O O . LEU A 1 110 ? -10.328 -8.455 -7.126 1.00 79.25 110 LEU A O 1
ATOM 851 N N . LEU A 1 111 ? -11.285 -6.804 -5.925 1.00 80.12 111 LEU A N 1
ATOM 852 C CA . LEU A 1 111 ? -10.311 -6.833 -4.841 1.00 80.12 111 LEU A CA 1
ATOM 853 C C . LEU A 1 111 ? -10.244 -8.207 -4.160 1.00 80.12 111 LEU A C 1
ATOM 855 O O . LEU A 1 111 ? -9.151 -8.698 -3.895 1.00 80.12 111 LEU A O 1
ATOM 859 N N . SER A 1 112 ? -11.386 -8.864 -3.917 1.00 84.25 112 SER A N 1
ATOM 860 C CA . SER A 1 112 ? -11.376 -10.182 -3.268 1.00 84.25 112 SER A CA 1
ATOM 861 C C . SER A 1 112 ? -10.770 -11.273 -4.158 1.00 84.25 112 SER A C 1
ATOM 863 O O . SER A 1 112 ? -10.077 -12.150 -3.650 1.00 84.25 112 SER A O 1
ATOM 865 N N . VAL A 1 113 ? -10.992 -11.220 -5.477 1.00 86.75 113 VAL A N 1
ATOM 866 C CA . VAL A 1 113 ? -10.375 -12.162 -6.426 1.00 86.75 113 VAL A CA 1
ATOM 867 C C . VAL A 1 113 ? -8.863 -11.956 -6.487 1.00 86.75 113 VAL A C 1
ATOM 869 O O . VAL A 1 113 ? -8.118 -12.925 -6.364 1.00 86.75 113 VAL A O 1
ATOM 872 N N . LEU A 1 114 ? -8.408 -10.705 -6.613 1.00 86.06 114 LEU A N 1
ATOM 873 C CA . LEU A 1 114 ? -6.980 -10.374 -6.618 1.00 86.06 114 LEU A CA 1
ATOM 874 C C . LEU A 1 114 ? -6.290 -10.807 -5.321 1.00 86.06 114 LEU A C 1
ATOM 876 O O . LEU A 1 114 ? -5.204 -11.374 -5.373 1.00 86.06 114 LEU A O 1
ATOM 880 N N . ASN A 1 115 ? -6.941 -10.613 -4.173 1.00 88.31 115 ASN A N 1
ATOM 881 C CA . ASN A 1 115 ? -6.409 -11.048 -2.885 1.00 88.31 115 ASN A CA 1
ATOM 882 C C . ASN A 1 115 ? -6.220 -12.573 -2.821 1.00 88.31 115 ASN A C 1
ATOM 884 O O . ASN A 1 115 ? -5.170 -13.049 -2.402 1.00 88.31 115 ASN A O 1
ATOM 888 N N . ASN A 1 116 ? -7.203 -13.348 -3.289 1.00 90.31 116 ASN A N 1
ATOM 889 C CA . ASN A 1 116 ? -7.098 -14.810 -3.311 1.00 90.31 116 ASN A CA 1
ATOM 890 C C . ASN A 1 116 ? -5.985 -15.297 -4.252 1.00 90.31 116 ASN A C 1
ATOM 892 O O . ASN A 1 116 ? -5.281 -16.250 -3.925 1.00 90.31 116 ASN A O 1
ATOM 896 N N . LEU A 1 117 ? -5.809 -14.639 -5.402 1.00 90.25 117 LEU A N 1
ATOM 897 C CA . LEU A 1 117 ? -4.708 -14.926 -6.325 1.00 90.25 117 LEU A CA 1
ATOM 898 C C . LEU A 1 117 ? -3.344 -14.589 -5.712 1.00 90.25 117 LEU A C 1
ATOM 900 O O . LEU A 1 117 ? -2.398 -15.354 -5.887 1.00 90.25 117 LEU A O 1
ATOM 904 N N . GLY A 1 118 ? -3.253 -13.481 -4.972 1.00 87.38 118 GLY A N 1
ATOM 905 C CA . GLY A 1 118 ? -2.050 -13.103 -4.231 1.00 87.38 118 GLY A CA 1
ATOM 906 C C . GLY A 1 118 ? -1.636 -14.192 -3.246 1.00 87.38 118 GLY A C 1
ATOM 907 O O . GLY A 1 118 ? -0.526 -14.703 -3.338 1.00 87.38 118 GLY A O 1
ATOM 908 N N . VAL A 1 119 ? -2.566 -14.642 -2.398 1.00 91.44 119 VAL A N 1
ATOM 909 C CA . VAL A 1 119 ? -2.316 -15.736 -1.443 1.00 91.44 119 VAL A CA 1
ATOM 910 C C . VAL A 1 119 ? -1.918 -17.032 -2.157 1.00 91.44 119 VAL A C 1
ATOM 912 O O . VAL A 1 119 ? -0.982 -17.705 -1.737 1.00 91.44 119 VAL A O 1
ATOM 915 N N . ALA A 1 120 ? -2.587 -17.387 -3.257 1.00 92.44 120 ALA A N 1
ATOM 916 C CA . ALA A 1 120 ? -2.212 -18.567 -4.037 1.00 92.44 120 ALA A CA 1
ATOM 917 C C . ALA A 1 120 ? -0.779 -18.461 -4.589 1.00 92.44 120 ALA A C 1
ATOM 919 O O . ALA A 1 120 ? -0.039 -19.441 -4.571 1.00 92.44 120 ALA A O 1
ATOM 920 N N . THR A 1 121 ? -0.377 -17.270 -5.034 1.00 89.50 121 THR A N 1
ATOM 921 C CA . THR A 1 121 ? 0.978 -17.007 -5.536 1.00 89.50 121 THR A CA 1
ATOM 922 C C . THR A 1 121 ? 2.011 -17.077 -4.410 1.00 89.50 121 THR A C 1
ATOM 924 O O . THR A 1 121 ? 3.062 -17.678 -4.603 1.00 89.50 121 THR A O 1
ATOM 927 N N . GLU A 1 122 ? 1.709 -16.539 -3.223 1.00 91.56 122 GLU A N 1
ATOM 928 C CA . GLU A 1 122 ? 2.585 -16.640 -2.045 1.00 91.56 122 GLU A CA 1
ATOM 929 C C . GLU A 1 122 ? 2.820 -18.095 -1.627 1.00 91.56 122 GLU A C 1
ATOM 931 O O . GLU A 1 122 ? 3.951 -18.470 -1.337 1.00 91.56 122 GLU A O 1
ATOM 936 N N . ILE A 1 123 ? 1.774 -18.929 -1.642 1.00 94.12 123 ILE A N 1
ATOM 937 C CA . ILE A 1 123 ? 1.886 -20.359 -1.315 1.00 94.12 123 ILE A CA 1
ATOM 938 C C . ILE A 1 123 ? 2.765 -21.102 -2.329 1.00 94.12 123 ILE A C 1
ATOM 940 O O . ILE A 1 123 ? 3.477 -22.020 -1.945 1.00 94.12 123 ILE A O 1
ATOM 944 N N . VAL A 1 124 ? 2.709 -20.735 -3.612 1.00 93.31 124 VAL A N 1
ATOM 945 C CA . VAL A 1 124 ? 3.536 -21.356 -4.662 1.00 93.31 124 VAL A CA 1
ATOM 946 C C . VAL A 1 124 ? 4.983 -20.857 -4.625 1.00 93.31 124 VAL A C 1
ATOM 948 O O . VAL A 1 124 ? 5.888 -21.587 -5.019 1.00 93.31 124 VAL A O 1
ATOM 951 N N . GLY A 1 125 ? 5.198 -19.607 -4.211 1.00 84.12 125 GLY A N 1
ATOM 952 C CA . GLY A 1 125 ? 6.520 -18.985 -4.152 1.00 84.12 125 GLY A CA 1
ATOM 953 C C . GLY A 1 125 ? 7.346 -19.334 -2.909 1.00 84.12 125 GLY A C 1
ATOM 954 O O . GLY A 1 125 ? 8.561 -19.140 -2.947 1.00 84.12 125 GLY A O 1
ATOM 955 N N . MET A 1 126 ? 6.709 -19.810 -1.831 1.00 81.50 126 MET A N 1
ATOM 956 C CA . MET A 1 126 ? 7.372 -20.363 -0.635 1.00 81.50 126 MET A CA 1
ATOM 957 C C .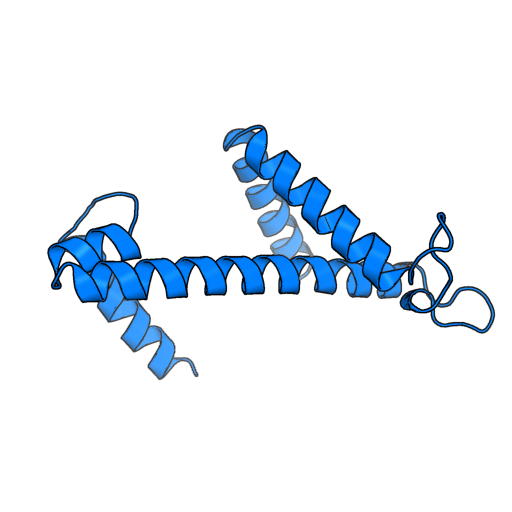 MET A 1 126 ? 7.820 -21.808 -0.849 1.00 81.50 126 MET A C 1
ATOM 959 O O . MET A 1 126 ? 8.949 -22.120 -0.407 1.00 81.50 126 MET A O 1
#

Sequence (126 aa):
MILGQTIVALVFAELASHFPVAGSIYQWSKRLSNRTLGWFTGWFYFWAQVVTVTAVAVIVAFVIDGIHGPVGDVPFLDSPDPTGITTMFTFISLATLVVTTMINAFGVRLLSVLNNLGVATEIVGM

pLDDT: mean 83.04, std 9.92, range [51.09, 94.12]

Foldseek 3Di:
DVVVVVVVVVVLVVLCVVDVDPPPPLVSCVVVHDPVSSVVSVVVVVVVVVVVLLVVLLVVLVVVLVVPPDDPPHRQQQDQDPVNPDGPSVVSSVVSSVVVVVQVVVDDVSVVVVVVVVVVVVVVVD